Protein AF-A0A2V9IJV8-F1 (afdb_monomer_lite)

Structure (mmCIF, N/CA/C/O backbone):
data_AF-A0A2V9IJV8-F1
#
_entry.id   AF-A0A2V9IJV8-F1
#
loop_
_atom_site.group_PDB
_atom_site.id
_atom_site.type_symbol
_atom_site.label_atom_id
_atom_site.label_alt_id
_atom_site.label_comp_id
_atom_site.label_asym_id
_atom_site.label_entity_id
_atom_site.label_seq_id
_atom_site.pdbx_PDB_ins_code
_atom_site.Cartn_x
_atom_site.Cartn_y
_atom_site.Cartn_z
_atom_site.occupancy
_atom_site.B_iso_or_equiv
_atom_site.auth_seq_id
_atom_site.auth_comp_id
_atom_site.auth_asym_id
_atom_site.auth_atom_id
_atom_site.pdbx_PDB_model_num
ATOM 1 N N . MET A 1 1 ? -3.774 14.856 27.007 1.00 40.00 1 MET A N 1
ATOM 2 C CA . MET A 1 1 ? -3.788 13.805 25.966 1.00 40.00 1 MET A CA 1
ATOM 3 C C . MET A 1 1 ? -3.218 14.407 24.693 1.00 40.00 1 MET A C 1
ATOM 5 O O . MET A 1 1 ? -3.943 15.038 23.941 1.00 40.00 1 MET A O 1
ATOM 9 N N . VAL A 1 2 ? -1.899 14.324 24.517 1.00 44.44 2 VAL A N 1
ATOM 10 C CA . VAL A 1 2 ? -1.182 14.940 23.390 1.00 44.44 2 VAL A CA 1
ATOM 11 C C . VAL A 1 2 ? -0.575 13.799 22.582 1.00 44.44 2 VAL A C 1
ATOM 13 O O . VAL A 1 2 ? 0.552 13.408 22.841 1.00 44.44 2 VAL A O 1
ATOM 16 N N . LEU A 1 3 ? -1.350 13.176 21.689 1.00 44.00 3 LEU A N 1
ATOM 17 C CA . LEU A 1 3 ? -0.834 12.057 20.883 1.00 44.00 3 LEU A CA 1
ATOM 18 C C . LEU A 1 3 ? -1.383 12.006 19.446 1.00 44.00 3 LEU A C 1
ATOM 20 O O . LEU A 1 3 ? -1.354 10.958 18.816 1.00 44.00 3 LEU A O 1
ATOM 24 N N . GLY A 1 4 ? -1.891 13.128 18.922 1.00 42.12 4 GLY A N 1
ATOM 25 C CA . GLY A 1 4 ? -2.462 13.197 17.566 1.00 42.12 4 GLY A CA 1
ATOM 26 C C . GLY A 1 4 ? -1.777 14.177 16.608 1.00 42.12 4 GLY A C 1
ATOM 27 O O . GLY A 1 4 ? -2.223 14.320 15.478 1.00 42.12 4 GLY A O 1
ATOM 28 N N . GLY A 1 5 ? -0.732 14.889 17.043 1.00 39.56 5 GLY A N 1
ATOM 29 C CA . GLY A 1 5 ? -0.256 16.089 16.339 1.00 39.56 5 GLY A CA 1
ATOM 30 C C . GLY A 1 5 ? 0.928 15.922 15.381 1.00 39.56 5 GLY A C 1
ATOM 31 O O . GLY A 1 5 ? 1.233 16.868 14.665 1.00 39.56 5 GLY A O 1
ATOM 32 N N . LEU A 1 6 ? 1.619 14.775 15.350 1.00 44.12 6 LEU A N 1
ATOM 33 C CA . LEU A 1 6 ? 2.944 14.698 14.704 1.00 44.12 6 LEU A CA 1
ATOM 34 C C . LEU A 1 6 ? 2.969 14.083 13.291 1.00 44.12 6 LEU A C 1
ATOM 36 O O . LEU A 1 6 ? 4.039 13.947 12.710 1.00 44.12 6 LEU A O 1
ATOM 40 N N . VAL A 1 7 ? 1.828 13.694 12.716 1.00 49.34 7 VAL A N 1
ATOM 41 C CA . VAL A 1 7 ? 1.816 12.937 11.443 1.00 49.34 7 VAL A CA 1
ATOM 42 C C . VAL A 1 7 ? 1.745 13.835 10.198 1.00 49.34 7 VAL A C 1
ATOM 44 O O . VAL A 1 7 ? 2.165 13.435 9.116 1.00 49.34 7 VAL A O 1
ATOM 47 N N . VAL A 1 8 ? 1.287 15.082 10.324 1.00 49.56 8 VAL A N 1
ATOM 48 C CA . VAL A 1 8 ? 0.997 15.931 9.149 1.00 49.56 8 VAL A CA 1
ATOM 49 C C . VAL A 1 8 ? 2.263 16.527 8.500 1.00 49.56 8 VAL A C 1
ATOM 51 O O . VAL A 1 8 ? 2.241 16.898 7.331 1.00 49.56 8 VAL A O 1
ATOM 54 N N . MET A 1 9 ? 3.404 16.549 9.197 1.00 43.78 9 MET A N 1
ATOM 55 C CA . MET A 1 9 ? 4.656 17.154 8.699 1.00 43.78 9 MET A CA 1
ATOM 56 C C . MET A 1 9 ? 5.470 16.273 7.727 1.00 43.78 9 MET A C 1
ATOM 58 O O . MET A 1 9 ? 6.469 16.738 7.188 1.00 43.78 9 MET A O 1
ATOM 62 N N . GLY A 1 10 ? 5.073 15.018 7.479 1.00 44.31 10 GLY A N 1
ATOM 63 C CA . GLY A 1 10 ? 5.821 14.105 6.597 1.00 44.31 10 GLY A CA 1
ATOM 64 C C . GLY A 1 10 ? 5.432 14.162 5.114 1.00 44.31 10 GLY A C 1
ATOM 65 O O . GLY A 1 10 ? 6.252 13.843 4.255 1.00 44.31 10 GLY A O 1
ATOM 66 N N . ALA A 1 11 ? 4.204 14.582 4.793 1.00 49.25 11 ALA A N 1
ATOM 67 C CA . ALA A 1 11 ? 3.666 14.479 3.432 1.00 49.25 11 ALA A CA 1
ATOM 68 C C . ALA A 1 11 ? 4.284 15.493 2.450 1.00 49.25 11 ALA A C 1
ATOM 70 O O . ALA A 1 11 ? 4.401 15.211 1.264 1.00 49.25 11 ALA A O 1
ATOM 71 N N . VAL A 1 12 ? 4.751 16.652 2.928 1.00 47.09 12 VAL A N 1
ATOM 72 C CA . VAL A 1 12 ? 5.276 17.718 2.049 1.00 47.09 12 VAL A CA 1
ATOM 73 C C . VAL A 1 12 ? 6.744 17.491 1.654 1.00 47.09 12 VAL A C 1
ATOM 75 O O . VAL A 1 12 ? 7.163 17.904 0.577 1.00 47.09 12 VAL A O 1
ATOM 78 N N . ILE A 1 13 ? 7.526 16.758 2.455 1.00 48.97 13 ILE A N 1
ATOM 79 C CA . ILE A 1 13 ? 8.915 16.388 2.101 1.00 48.97 13 ILE A CA 1
ATOM 80 C C . ILE A 1 13 ? 8.932 15.287 1.013 1.00 48.97 13 ILE A C 1
ATOM 82 O O . ILE A 1 13 ? 9.919 15.103 0.297 1.00 48.97 13 ILE A O 1
ATOM 86 N N . TYR A 1 14 ? 7.802 14.594 0.839 1.00 48.25 14 TYR A N 1
ATOM 87 C CA . TYR A 1 14 ? 7.633 13.429 -0.025 1.00 48.25 14 TYR A CA 1
ATOM 88 C C . TYR A 1 14 ? 7.808 13.730 -1.521 1.00 48.25 14 TYR A C 1
ATOM 90 O O . TYR A 1 14 ? 8.415 12.937 -2.235 1.00 48.25 14 TYR A O 1
ATOM 98 N N . GLY A 1 15 ? 7.375 14.906 -1.990 1.00 49.31 15 GLY A N 1
ATOM 99 C CA . GLY A 1 15 ? 7.481 15.289 -3.404 1.00 49.31 15 GLY A CA 1
ATOM 100 C C . GLY A 1 15 ? 8.917 15.496 -3.905 1.00 49.31 15 GLY A C 1
ATOM 101 O O . GLY A 1 15 ? 9.171 15.384 -5.099 1.00 49.31 15 GLY A O 1
ATOM 102 N N . ILE A 1 16 ? 9.869 15.767 -3.003 1.00 47.25 16 ILE A N 1
ATOM 103 C CA . ILE A 1 16 ? 11.248 16.142 -3.364 1.00 47.25 16 ILE A CA 1
ATOM 104 C C . ILE A 1 16 ? 12.217 14.960 -3.178 1.00 47.25 16 ILE A C 1
ATOM 106 O O . ILE A 1 16 ? 13.171 14.809 -3.939 1.00 47.25 16 ILE A O 1
ATOM 110 N N . ALA A 1 17 ? 11.959 14.063 -2.218 1.00 47.38 17 ALA A N 1
ATOM 111 C CA . ALA A 1 17 ? 12.841 12.926 -1.919 1.00 47.38 17 ALA A CA 1
ATOM 112 C C . ALA A 1 17 ? 12.712 11.734 -2.898 1.00 47.38 17 ALA A C 1
ATOM 114 O O . ALA A 1 17 ? 13.567 10.843 -2.906 1.00 47.38 17 ALA A O 1
ATOM 115 N N . LEU A 1 18 ? 11.672 11.728 -3.742 1.00 51.47 18 LEU A N 1
ATOM 116 C CA . LEU A 1 18 ? 11.377 10.686 -4.737 1.00 51.47 18 LEU A CA 1
ATOM 117 C C . LEU A 1 18 ? 12.519 10.416 -5.726 1.00 51.47 18 LEU A C 1
ATOM 119 O O . LEU A 1 18 ? 12.637 9.306 -6.237 1.00 51.47 18 LEU A O 1
ATOM 123 N N . HIS A 1 19 ? 13.389 11.398 -5.963 1.00 51.84 19 HIS A N 1
ATOM 124 C CA . HIS A 1 19 ? 14.478 11.270 -6.930 1.00 51.84 19 HIS A CA 1
ATOM 125 C C . HIS A 1 19 ? 15.711 10.509 -6.411 1.00 51.84 19 HIS A C 1
ATOM 127 O O . HIS A 1 19 ? 16.556 10.134 -7.221 1.00 51.84 19 HIS A O 1
ATOM 133 N N . GLN A 1 20 ? 15.856 10.288 -5.094 1.00 51.72 20 GLN A N 1
ATOM 134 C CA . GLN A 1 20 ? 17.138 9.838 -4.521 1.00 51.72 20 GLN A CA 1
ATOM 135 C C . GLN A 1 20 ? 17.118 8.558 -3.677 1.00 51.72 20 GLN A C 1
ATOM 137 O O . GLN A 1 20 ? 18.194 8.006 -3.445 1.00 51.72 20 GLN A O 1
ATOM 142 N N . SER A 1 21 ? 15.978 8.044 -3.196 1.00 57.44 21 SER A N 1
ATOM 143 C CA . SER A 1 21 ? 16.012 6.824 -2.364 1.00 57.44 21 SER A CA 1
ATOM 144 C C . SER A 1 21 ? 14.735 5.974 -2.403 1.00 57.44 21 SER A C 1
ATOM 146 O O . SER A 1 21 ? 13.782 6.275 -1.681 1.00 57.44 21 SER A O 1
ATOM 148 N N . PRO A 1 22 ? 14.729 4.837 -3.132 1.00 66.06 22 PRO A N 1
ATOM 149 C CA . PRO A 1 22 ? 13.598 3.900 -3.143 1.00 66.06 22 PRO A CA 1
ATOM 150 C C . PRO A 1 22 ? 13.294 3.308 -1.754 1.00 66.06 22 PRO A C 1
ATOM 152 O O . PRO A 1 22 ? 12.157 2.951 -1.463 1.00 66.06 22 PRO A O 1
ATOM 155 N N . ILE A 1 23 ? 14.286 3.272 -0.858 1.00 70.44 23 ILE A N 1
ATOM 156 C CA . ILE A 1 23 ? 14.132 2.824 0.535 1.00 70.44 23 ILE A CA 1
ATOM 157 C C . ILE A 1 23 ? 13.166 3.732 1.314 1.00 70.44 23 ILE A C 1
ATOM 159 O O . ILE A 1 23 ? 12.342 3.238 2.084 1.00 70.44 23 ILE A O 1
ATOM 163 N N . LEU A 1 24 ? 13.229 5.051 1.093 1.00 68.94 24 LEU A N 1
ATOM 164 C CA . LEU A 1 24 ? 12.354 6.011 1.772 1.00 68.94 24 LEU A CA 1
ATOM 165 C C . LEU A 1 24 ? 10.904 5.875 1.305 1.00 68.94 24 LEU A C 1
ATOM 167 O O . LEU A 1 24 ? 9.992 5.942 2.126 1.00 68.94 24 LEU A O 1
ATOM 171 N N . VAL A 1 25 ? 10.690 5.629 0.009 1.00 72.31 25 VAL A N 1
ATOM 172 C CA . VAL A 1 25 ? 9.349 5.424 -0.559 1.00 72.31 25 VAL A CA 1
ATOM 173 C C . VAL A 1 25 ? 8.682 4.215 0.095 1.00 72.31 25 VAL A C 1
ATOM 175 O O . VAL A 1 25 ? 7.584 4.349 0.632 1.00 72.31 25 VAL A O 1
ATOM 178 N N . SER A 1 26 ? 9.374 3.072 0.143 1.00 76.62 26 SER A N 1
ATOM 179 C CA . SER A 1 26 ? 8.877 1.854 0.798 1.00 76.62 26 SER A CA 1
ATOM 180 C C . SER A 1 26 ? 8.560 2.069 2.277 1.00 76.62 26 SER A C 1
ATOM 182 O O . SER A 1 26 ? 7.521 1.616 2.758 1.00 76.62 26 SER A O 1
ATOM 184 N N . PHE A 1 27 ? 9.439 2.769 3.002 1.00 77.75 27 PHE A N 1
ATOM 185 C CA . PHE A 1 27 ? 9.260 3.028 4.429 1.00 77.75 27 PHE A CA 1
ATOM 186 C C . PHE A 1 27 ? 8.025 3.891 4.703 1.00 77.75 27 PHE A C 1
ATOM 188 O O . PHE A 1 27 ? 7.187 3.530 5.530 1.00 77.75 27 PHE A O 1
ATOM 195 N N . VAL A 1 28 ? 7.873 5.000 3.978 1.00 77.12 28 VAL A N 1
ATOM 196 C CA . VAL A 1 28 ? 6.725 5.895 4.158 1.00 77.12 28 VAL A CA 1
ATOM 197 C C . VAL A 1 28 ? 5.434 5.207 3.743 1.00 77.12 28 VAL A C 1
ATOM 199 O O . VAL A 1 28 ? 4.476 5.262 4.501 1.00 77.12 28 VAL A O 1
ATOM 202 N N . VAL A 1 29 ? 5.402 4.498 2.607 1.00 83.06 29 VAL A N 1
ATOM 203 C CA . VAL A 1 29 ? 4.204 3.751 2.185 1.00 83.06 29 VAL A CA 1
ATOM 204 C C . VAL A 1 29 ? 3.777 2.770 3.266 1.00 83.06 29 VAL A C 1
ATOM 206 O O . VAL A 1 29 ? 2.609 2.763 3.644 1.00 83.06 29 VAL A O 1
ATOM 209 N N . ARG A 1 30 ? 4.718 1.994 3.817 1.00 84.00 30 ARG A N 1
ATOM 210 C CA . ARG A 1 30 ? 4.448 1.052 4.907 1.00 84.00 30 ARG A CA 1
ATOM 211 C C . ARG A 1 30 ? 3.852 1.759 6.122 1.00 84.00 30 ARG A C 1
ATOM 213 O O . ARG A 1 30 ? 2.791 1.374 6.609 1.00 84.00 30 ARG A O 1
ATOM 220 N N . GLN A 1 31 ? 4.503 2.824 6.581 1.00 81.94 31 GLN A N 1
ATOM 221 C CA . GLN A 1 31 ? 4.081 3.543 7.777 1.00 81.94 31 GLN A CA 1
ATOM 222 C C . GLN A 1 31 ? 2.720 4.234 7.578 1.00 81.94 31 GLN A C 1
ATOM 224 O O . GLN A 1 31 ? 1.864 4.193 8.461 1.00 81.94 31 GLN A O 1
ATOM 229 N N . THR A 1 32 ? 2.494 4.836 6.411 1.00 82.38 32 THR A N 1
ATOM 230 C CA . THR A 1 32 ? 1.237 5.492 6.043 1.00 82.38 32 THR A CA 1
ATOM 231 C C . THR A 1 32 ? 0.102 4.483 5.893 1.00 82.38 32 THR A C 1
ATOM 233 O O . THR A 1 32 ? -1.002 4.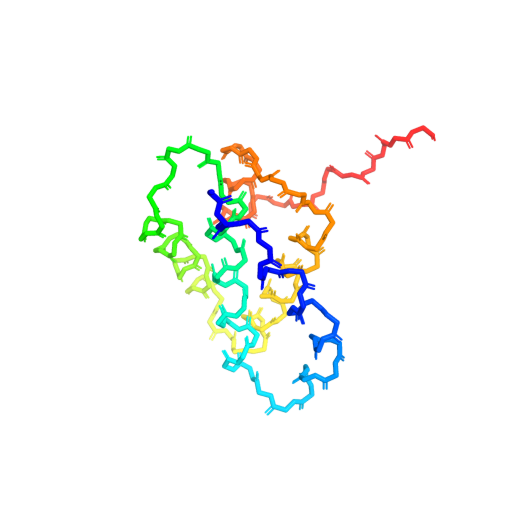745 6.367 1.00 82.38 32 THR A O 1
ATOM 236 N N . LEU A 1 33 ? 0.365 3.318 5.297 1.00 83.19 33 LEU A N 1
ATOM 237 C CA . LEU A 1 33 ? -0.614 2.244 5.150 1.00 83.19 33 LEU A CA 1
ATOM 238 C C . LEU A 1 33 ? -1.065 1.724 6.519 1.00 83.19 33 LEU A C 1
ATOM 240 O O . LEU A 1 33 ? -2.261 1.603 6.752 1.00 83.19 33 LEU A O 1
ATOM 244 N N . VAL A 1 34 ? -0.133 1.505 7.453 1.00 84.50 34 VAL A N 1
ATOM 245 C CA . VAL A 1 34 ? -0.445 1.094 8.834 1.00 84.50 34 VAL A CA 1
ATOM 246 C C . VAL A 1 34 ? -1.235 2.170 9.583 1.00 84.50 34 VAL A C 1
ATOM 248 O O . VAL A 1 34 ? -2.189 1.853 10.287 1.00 84.50 34 VAL A O 1
ATOM 251 N N . GLN A 1 35 ? -0.882 3.448 9.426 1.00 81.81 35 GLN A N 1
ATOM 252 C CA . GLN A 1 35 ? -1.594 4.550 10.089 1.00 81.81 35 GLN A CA 1
ATOM 253 C C . GLN A 1 35 ? -3.016 4.753 9.568 1.00 81.81 35 GLN A C 1
ATOM 255 O O . GLN A 1 35 ? -3.895 5.170 10.322 1.00 81.81 35 GLN A O 1
ATOM 260 N N . LYS A 1 36 ? -3.233 4.490 8.279 1.00 82.81 36 LYS A N 1
ATOM 261 C CA . LYS A 1 36 ? -4.535 4.632 7.622 1.00 82.81 36 LYS A CA 1
ATOM 262 C C . LYS A 1 36 ? -5.330 3.329 7.606 1.00 82.81 36 LYS A C 1
ATOM 264 O O . LYS A 1 36 ? -6.469 3.353 7.150 1.00 82.81 36 LYS A O 1
ATOM 269 N N . ALA A 1 37 ? -4.758 2.225 8.084 1.00 82.38 37 ALA A N 1
ATOM 270 C CA . ALA A 1 37 ? -5.403 0.922 8.111 1.00 82.38 37 ALA A CA 1
ATOM 271 C C . ALA A 1 37 ? -6.708 0.948 8.935 1.00 82.38 37 ALA A C 1
ATOM 273 O O . ALA A 1 37 ? -6.830 1.716 9.900 1.00 82.38 37 ALA A O 1
ATOM 274 N N . PRO A 1 38 ? -7.686 0.098 8.581 1.00 78.88 38 PRO A N 1
ATOM 275 C CA . PRO A 1 38 ? -8.943 -0.004 9.307 1.00 78.88 38 PRO A CA 1
ATOM 276 C C . PRO A 1 38 ? -8.716 -0.443 10.756 1.00 78.88 38 PRO A C 1
ATOM 278 O O . PRO A 1 38 ? -7.796 -1.195 11.089 1.00 78.88 38 PRO A O 1
ATOM 281 N N . SER A 1 39 ? -9.598 0.020 11.641 1.00 72.12 39 SER A N 1
ATOM 282 C CA . SER A 1 39 ? -9.561 -0.330 13.061 1.00 72.12 39 SER A CA 1
ATOM 283 C C . SER A 1 39 ? -9.770 -1.838 13.235 1.00 72.12 39 SER A C 1
ATOM 285 O O . SER A 1 39 ? -10.818 -2.361 12.876 1.00 72.12 39 SER A O 1
ATOM 287 N N . GLY A 1 40 ? -8.763 -2.533 13.770 1.00 71.31 40 GLY A N 1
ATOM 288 C CA . GLY A 1 40 ? -8.760 -3.995 13.918 1.00 71.31 40 GLY A CA 1
ATOM 289 C C . GLY A 1 40 ? -7.761 -4.720 13.011 1.00 71.31 40 GLY A C 1
ATOM 290 O O . GLY A 1 40 ? -7.478 -5.891 13.251 1.00 71.31 40 GLY A O 1
ATOM 291 N N . ALA A 1 41 ? -7.165 -4.036 12.029 1.00 76.44 41 ALA A N 1
ATOM 292 C CA . ALA A 1 41 ? -6.038 -4.584 11.285 1.00 76.44 41 ALA A CA 1
ATOM 293 C C . ALA A 1 41 ? -4.750 -4.494 12.119 1.00 76.44 41 ALA A C 1
ATOM 295 O O . ALA A 1 41 ? -4.342 -3.417 12.557 1.00 76.44 41 ALA A O 1
ATOM 296 N N . ALA A 1 42 ? -4.091 -5.633 12.337 1.00 82.69 42 ALA A N 1
ATOM 297 C CA . ALA A 1 42 ? -2.778 -5.655 12.968 1.00 82.69 42 ALA A CA 1
ATOM 298 C C . ALA A 1 42 ? -1.736 -5.070 12.005 1.00 82.69 42 ALA A C 1
ATOM 300 O O . ALA A 1 42 ? -1.659 -5.497 10.853 1.00 82.69 42 ALA A O 1
ATOM 301 N N . ALA A 1 43 ? -0.902 -4.142 12.483 1.00 79.69 43 A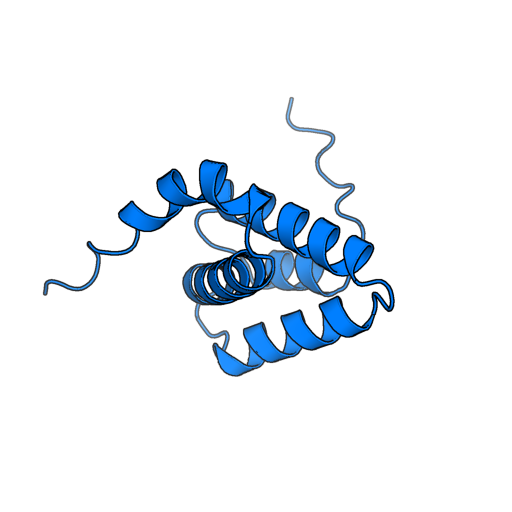LA A N 1
ATOM 302 C CA . ALA A 1 43 ? 0.144 -3.507 11.675 1.00 79.69 43 ALA A CA 1
ATOM 303 C C . ALA A 1 43 ? 1.010 -4.540 10.934 1.00 79.69 43 ALA A C 1
ATOM 305 O O . ALA A 1 43 ? 1.195 -4.444 9.728 1.00 79.69 43 ALA A O 1
ATOM 306 N N . GLN A 1 44 ? 1.439 -5.589 11.638 1.00 82.12 44 GLN A N 1
ATOM 307 C CA . GLN A 1 44 ? 2.243 -6.677 11.072 1.00 82.12 44 GLN A CA 1
ATOM 308 C C . GLN A 1 44 ? 1.533 -7.417 9.932 1.00 82.12 44 GLN A C 1
ATOM 310 O O . GLN A 1 44 ? 2.185 -7.825 8.978 1.00 82.12 44 GLN A O 1
ATOM 315 N N . GLU A 1 45 ? 0.209 -7.570 9.995 1.00 83.75 45 GLU A N 1
ATOM 316 C CA . GLU A 1 45 ? -0.547 -8.234 8.932 1.00 83.75 45 GLU A CA 1
ATOM 317 C C . GLU A 1 45 ? -0.679 -7.335 7.699 1.00 83.75 45 GLU A C 1
ATOM 319 O O . GLU A 1 45 ? -0.493 -7.797 6.577 1.00 83.75 45 GLU A O 1
ATOM 324 N N . VAL A 1 46 ? -0.929 -6.038 7.896 1.00 84.38 46 VAL A N 1
ATOM 325 C CA . VAL A 1 46 ? -0.960 -5.048 6.806 1.00 84.38 46 VAL A CA 1
ATOM 326 C C . VAL A 1 46 ? 0.387 -4.999 6.084 1.00 84.38 46 VAL A C 1
ATOM 328 O O . VAL A 1 46 ? 0.446 -5.027 4.856 1.00 84.38 46 VAL A O 1
ATOM 331 N N . GLU A 1 47 ? 1.472 -4.984 6.852 1.00 85.19 47 GLU A N 1
ATOM 332 C CA . GLU A 1 47 ? 2.834 -5.025 6.336 1.00 85.19 47 GLU A CA 1
ATOM 333 C C . GLU A 1 47 ? 3.131 -6.314 5.568 1.00 85.19 47 GLU A C 1
ATOM 335 O O . GLU A 1 47 ? 3.611 -6.256 4.438 1.00 85.19 47 GLU A O 1
ATOM 340 N N . ARG A 1 48 ? 2.781 -7.472 6.140 1.00 84.81 48 ARG A N 1
ATOM 341 C CA . ARG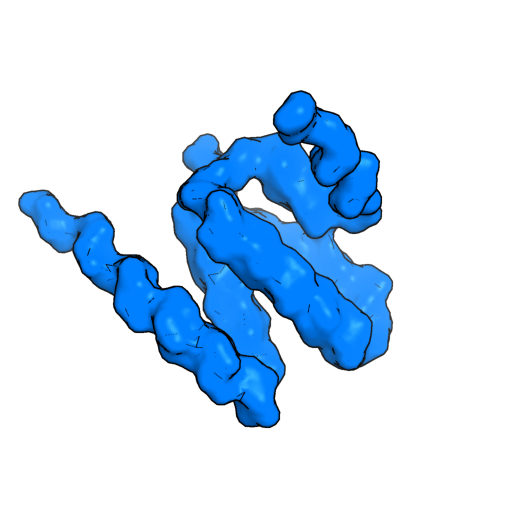 A 1 48 ? 2.957 -8.779 5.496 1.00 84.81 48 ARG A CA 1
ATOM 342 C C . ARG A 1 48 ? 2.208 -8.857 4.168 1.00 84.81 48 ARG A C 1
ATOM 344 O O . ARG A 1 48 ? 2.737 -9.393 3.196 1.00 84.81 48 ARG A O 1
ATOM 351 N N . ARG A 1 49 ? 0.986 -8.320 4.114 1.00 86.44 49 ARG A N 1
ATOM 352 C CA . ARG A 1 49 ? 0.181 -8.253 2.887 1.00 86.44 49 ARG A CA 1
ATOM 353 C C . ARG A 1 49 ? 0.807 -7.333 1.844 1.00 86.44 49 ARG A C 1
ATOM 355 O O . ARG A 1 49 ? 0.831 -7.695 0.672 1.00 86.44 49 ARG A O 1
ATOM 362 N N . LEU A 1 50 ? 1.348 -6.186 2.257 1.00 86.25 50 LEU A N 1
ATOM 363 C CA . LEU A 1 50 ? 2.083 -5.294 1.361 1.00 86.25 50 LEU A CA 1
ATOM 364 C C . LEU A 1 50 ? 3.336 -5.975 0.793 1.00 86.25 50 LEU A C 1
ATOM 366 O O . LEU A 1 50 ? 3.548 -5.918 -0.413 1.00 86.25 50 LEU A O 1
ATOM 370 N N . ASP A 1 51 ? 4.137 -6.650 1.622 1.00 87.06 51 ASP A N 1
ATOM 371 C CA . ASP A 1 51 ? 5.309 -7.402 1.152 1.00 87.06 51 ASP A CA 1
ATOM 372 C C . ASP A 1 51 ? 4.919 -8.505 0.163 1.00 87.06 51 ASP A C 1
ATOM 374 O O . ASP A 1 51 ? 5.535 -8.619 -0.894 1.00 87.06 51 ASP A O 1
ATOM 378 N N . ALA A 1 52 ? 3.876 -9.284 0.468 1.00 87.81 52 ALA A N 1
ATOM 379 C CA . ALA A 1 52 ? 3.379 -10.330 -0.425 1.00 87.81 52 ALA A CA 1
ATOM 380 C C . ALA A 1 52 ? 2.904 -9.758 -1.772 1.00 87.81 52 ALA A C 1
ATOM 382 O O . ALA A 1 52 ? 3.207 -10.323 -2.823 1.00 87.81 52 ALA A O 1
ATOM 383 N N . HIS A 1 53 ? 2.222 -8.607 -1.752 1.00 86.56 53 HIS A N 1
ATOM 384 C CA . HIS A 1 53 ? 1.815 -7.896 -2.965 1.00 86.56 53 HIS A CA 1
ATOM 385 C C . HIS A 1 53 ? 3.025 -7.397 -3.758 1.00 86.56 53 HIS A C 1
ATOM 387 O O . HIS A 1 53 ? 3.082 -7.552 -4.967 1.00 86.56 53 HIS A O 1
ATOM 393 N N . LEU A 1 54 ? 4.049 -6.841 -3.109 1.00 85.31 54 LEU A N 1
ATOM 394 C CA . LEU A 1 54 ? 5.255 -6.389 -3.812 1.00 85.31 54 LEU A CA 1
ATOM 395 C C . LEU A 1 54 ? 6.096 -7.553 -4.348 1.00 85.31 54 LEU A C 1
ATOM 397 O O . LEU A 1 54 ? 6.752 -7.406 -5.376 1.00 85.31 54 LEU A O 1
ATOM 401 N N . GLN A 1 55 ? 6.061 -8.717 -3.697 1.00 85.50 55 GLN A N 1
ATOM 402 C CA . GLN A 1 55 ? 6.717 -9.933 -4.182 1.00 85.50 55 GLN A CA 1
ATOM 403 C C . GLN A 1 55 ? 6.103 -10.468 -5.481 1.00 85.50 55 GLN A C 1
ATOM 405 O O . GLN A 1 55 ? 6.809 -11.147 -6.226 1.00 85.50 55 GLN A O 1
ATOM 410 N N . SER A 1 56 ? 4.845 -10.134 -5.807 1.00 84.50 56 SER A N 1
ATOM 411 C CA . SER A 1 56 ? 4.265 -10.500 -7.108 1.00 84.50 56 SER A CA 1
ATOM 412 C C . SER A 1 56 ? 4.853 -9.704 -8.280 1.00 84.50 56 SER A C 1
ATOM 414 O O . SER A 1 56 ? 4.600 -10.046 -9.433 1.00 84.50 56 SER A O 1
ATOM 416 N N . PHE A 1 57 ? 5.649 -8.664 -8.008 1.00 82.81 57 PHE A N 1
ATOM 417 C CA . PHE A 1 57 ? 6.360 -7.878 -9.012 1.00 82.81 57 PHE A CA 1
ATOM 418 C C . PHE A 1 57 ? 7.855 -8.244 -8.971 1.00 82.81 57 PHE A C 1
ATOM 420 O O . PHE A 1 57 ? 8.582 -7.788 -8.084 1.00 82.81 57 PHE A O 1
ATOM 427 N N . PRO A 1 58 ? 8.348 -9.077 -9.907 1.00 75.06 58 PRO A N 1
ATOM 428 C CA . PRO A 1 58 ? 9.748 -9.507 -9.911 1.00 75.06 58 PRO A CA 1
ATOM 429 C C . PRO A 1 58 ? 10.713 -8.374 -10.288 1.00 75.06 58 PRO A C 1
ATOM 431 O O . PRO A 1 58 ? 11.883 -8.406 -9.908 1.00 75.06 58 PRO A O 1
ATOM 434 N N . ASP A 1 59 ? 10.225 -7.365 -11.010 1.00 84.31 59 ASP A N 1
ATOM 435 C CA . ASP A 1 59 ? 11.016 -6.223 -11.446 1.00 84.31 59 ASP A CA 1
ATOM 436 C C . ASP A 1 59 ? 11.065 -5.111 -10.380 1.00 84.31 59 ASP A C 1
ATOM 438 O O . ASP A 1 59 ? 10.066 -4.745 -9.755 1.00 84.31 59 ASP A O 1
ATOM 442 N N . SER A 1 60 ? 12.262 -4.569 -10.144 1.00 77.44 60 SER A N 1
ATOM 443 C CA . SER A 1 60 ? 12.480 -3.522 -9.139 1.00 77.44 60 SER A CA 1
ATOM 444 C C . SER A 1 60 ? 11.860 -2.180 -9.528 1.00 77.44 60 SER A C 1
ATOM 446 O O . SER A 1 60 ? 11.453 -1.439 -8.635 1.00 77.44 60 SER A O 1
ATOM 448 N N . HIS A 1 61 ? 11.767 -1.874 -10.824 1.00 78.94 61 HIS A N 1
ATOM 449 C CA . HIS A 1 61 ? 11.093 -0.676 -11.310 1.00 78.94 61 HIS A CA 1
ATOM 450 C C . HIS A 1 61 ? 9.578 -0.822 -11.152 1.00 78.94 61 HIS A C 1
ATOM 452 O O . HIS A 1 61 ? 8.964 0.026 -10.513 1.00 78.94 61 HIS A O 1
ATOM 458 N N . ALA A 1 62 ? 9.007 -1.959 -11.561 1.00 81.25 62 ALA A N 1
ATOM 459 C CA . ALA A 1 62 ? 7.582 -2.250 -11.391 1.00 81.25 62 ALA A CA 1
ATOM 460 C C . ALA A 1 62 ? 7.143 -2.238 -9.912 1.00 81.25 62 ALA A C 1
ATOM 462 O O . ALA A 1 62 ? 6.067 -1.742 -9.579 1.00 81.25 62 ALA A O 1
ATOM 463 N N . ARG A 1 63 ? 7.989 -2.732 -8.992 1.00 83.44 63 ARG A N 1
ATOM 464 C CA . ARG A 1 63 ? 7.751 -2.609 -7.539 1.00 83.44 63 ARG A CA 1
ATOM 465 C C . ARG A 1 63 ? 7.710 -1.161 -7.075 1.00 83.44 63 ARG A C 1
ATOM 467 O O . ARG A 1 63 ? 6.859 -0.807 -6.260 1.00 83.44 63 ARG A O 1
ATOM 474 N N . LEU A 1 64 ? 8.643 -0.341 -7.556 1.00 80.44 64 LEU A N 1
ATOM 475 C CA . LEU A 1 64 ? 8.705 1.069 -7.195 1.00 80.44 64 LEU A CA 1
ATOM 476 C C . LEU A 1 64 ? 7.499 1.826 -7.755 1.00 80.44 64 LEU A C 1
ATOM 478 O O . LEU A 1 64 ? 6.851 2.545 -7.003 1.00 80.44 64 LEU A O 1
ATOM 482 N N . GLU A 1 65 ? 7.152 1.618 -9.025 1.00 82.12 65 GLU A N 1
ATOM 483 C CA . GLU A 1 65 ? 5.940 2.175 -9.634 1.00 82.12 65 GLU A CA 1
ATOM 484 C C . GLU A 1 65 ? 4.701 1.799 -8.822 1.00 82.12 65 GLU A C 1
ATOM 486 O O . GLU A 1 65 ? 3.905 2.669 -8.471 1.00 82.12 65 GLU A O 1
ATOM 491 N N . ARG A 1 66 ? 4.587 0.534 -8.396 1.00 83.69 66 ARG A N 1
ATOM 492 C CA . ARG A 1 66 ? 3.453 0.106 -7.576 1.00 83.69 66 ARG A CA 1
ATOM 493 C C . ARG A 1 66 ? 3.413 0.787 -6.208 1.00 83.69 66 ARG A C 1
ATOM 495 O O . ARG A 1 66 ? 2.341 1.175 -5.746 1.00 83.69 66 ARG A O 1
ATOM 502 N N . LEU A 1 67 ? 4.560 0.953 -5.552 1.00 82.81 67 LEU A N 1
ATOM 503 C CA . LEU A 1 67 ? 4.657 1.712 -4.301 1.00 82.81 67 LEU A CA 1
ATOM 504 C C . LEU A 1 67 ? 4.233 3.174 -4.485 1.00 82.81 67 LEU A C 1
ATOM 506 O O . LEU A 1 67 ? 3.590 3.734 -3.599 1.00 82.81 67 LEU A O 1
ATOM 510 N N . LEU A 1 68 ? 4.559 3.777 -5.629 1.00 79.44 68 LEU A N 1
ATOM 511 C CA . LEU A 1 68 ? 4.158 5.142 -5.973 1.00 79.44 68 LEU A CA 1
ATOM 512 C C . LEU A 1 68 ? 2.660 5.263 -6.246 1.00 79.44 68 LEU A C 1
ATOM 514 O O . LEU A 1 68 ? 2.047 6.251 -5.852 1.00 79.44 68 LEU A O 1
ATOM 518 N N . GLU A 1 69 ? 2.047 4.279 -6.900 1.00 83.12 69 GLU A N 1
ATOM 519 C CA . GLU A 1 69 ? 0.590 4.246 -7.058 1.00 83.12 69 GLU A CA 1
ATOM 520 C C . GLU A 1 69 ? -0.110 4.149 -5.697 1.00 83.12 69 GLU A C 1
ATOM 522 O O . GLU A 1 69 ? -1.058 4.887 -5.418 1.00 83.12 69 GLU A O 1
ATOM 527 N N . ILE A 1 70 ? 0.388 3.266 -4.824 1.00 83.50 70 ILE 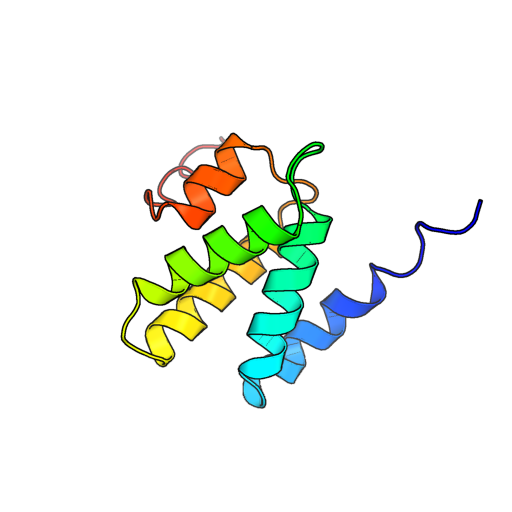A N 1
ATOM 528 C CA . ILE A 1 70 ? -0.141 3.091 -3.469 1.00 83.50 70 ILE A CA 1
ATOM 529 C C . ILE A 1 70 ? 0.025 4.386 -2.666 1.00 83.50 70 ILE A C 1
ATOM 531 O O . ILE A 1 70 ? -0.929 4.820 -2.026 1.00 83.50 70 ILE A O 1
ATOM 535 N N . SER A 1 71 ? 1.189 5.042 -2.711 1.00 75.75 71 SER A N 1
ATOM 536 C CA . SER A 1 71 ? 1.415 6.290 -1.970 1.00 75.75 71 SER A CA 1
ATOM 537 C C . SER A 1 71 ? 0.458 7.405 -2.405 1.00 75.75 71 SER A C 1
ATOM 539 O O . SER A 1 71 ? -0.142 8.058 -1.552 1.00 75.75 71 SER A O 1
ATOM 541 N N . GLN A 1 72 ? 0.230 7.561 -3.711 1.00 77.88 72 GLN A N 1
ATOM 542 C CA . GLN A 1 72 ? -0.720 8.532 -4.261 1.00 77.88 72 GLN A CA 1
ATOM 543 C C . GLN A 1 72 ? -2.169 8.226 -3.866 1.00 77.88 72 GLN A C 1
ATOM 545 O O . GLN A 1 72 ? -2.959 9.142 -3.629 1.00 77.88 72 GLN A O 1
ATOM 550 N N . TYR A 1 73 ? -2.540 6.946 -3.784 1.00 80.56 73 TYR A N 1
ATOM 551 C CA . TYR A 1 73 ? -3.853 6.547 -3.279 1.00 80.56 73 TYR A CA 1
ATOM 552 C C . TYR A 1 73 ? -4.005 6.905 -1.795 1.00 80.56 73 TYR A C 1
ATOM 554 O O . TYR A 1 73 ? -4.985 7.535 -1.393 1.00 80.56 73 TYR A O 1
ATOM 562 N N . LEU A 1 74 ? -2.997 6.572 -0.986 1.00 78.00 74 LEU A N 1
ATOM 563 C CA . LEU A 1 74 ? -2.966 6.858 0.448 1.00 78.00 74 LEU A CA 1
ATOM 564 C C . LEU A 1 74 ? -2.956 8.355 0.765 1.00 78.00 74 LEU A C 1
ATOM 566 O O . LEU A 1 74 ? -3.463 8.755 1.813 1.00 78.00 74 LEU A O 1
ATOM 570 N N . GLU A 1 75 ? -2.398 9.189 -0.110 1.00 76.12 75 GLU A N 1
ATOM 571 C CA . GLU A 1 75 ? -2.454 10.646 0.025 1.00 76.12 75 GLU A CA 1
ATOM 572 C C . GLU A 1 75 ? -3.902 11.155 -0.024 1.00 76.12 75 GLU A C 1
ATOM 574 O O . GLU A 1 75 ? -4.307 11.972 0.803 1.00 76.12 75 GLU A O 1
ATOM 579 N N . LYS A 1 76 ? -4.708 10.614 -0.944 1.00 78.44 76 LYS A N 1
ATOM 580 C CA . LYS A 1 76 ? -6.106 11.020 -1.156 1.00 78.44 76 LYS A CA 1
ATOM 581 C C . LYS A 1 76 ? -7.054 10.463 -0.093 1.00 78.44 76 LYS A C 1
ATOM 583 O O . LYS A 1 76 ? -8.091 11.060 0.191 1.00 78.44 76 LYS A O 1
ATOM 588 N N . VAL A 1 77 ? -6.712 9.317 0.491 1.00 75.69 77 VAL A N 1
ATOM 589 C CA . VAL A 1 77 ? -7.574 8.574 1.418 1.00 75.69 77 VAL A CA 1
ATOM 590 C C . VAL A 1 77 ? -7.174 8.856 2.860 1.00 75.69 77 VAL A 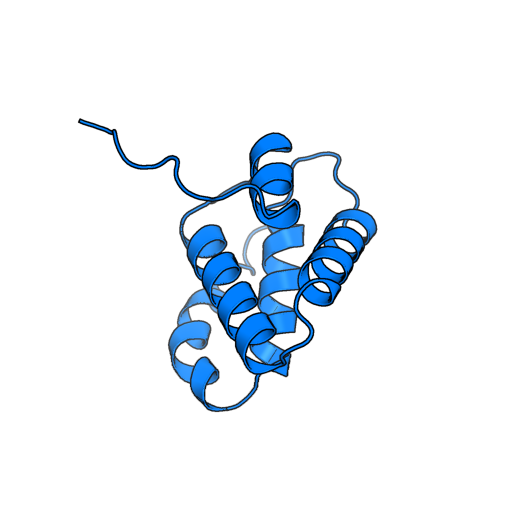C 1
ATOM 592 O O . VAL A 1 77 ? -6.037 8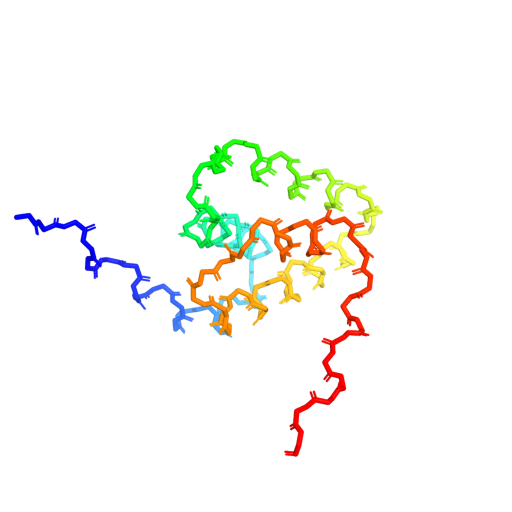.630 3.254 1.00 75.69 77 VAL A O 1
ATOM 595 N N . GLN A 1 78 ? -8.097 9.338 3.694 1.00 74.44 78 GLN A N 1
ATOM 596 C CA . GLN A 1 78 ? -7.798 9.638 5.104 1.00 74.44 78 GLN A CA 1
ATOM 597 C C . GLN A 1 78 ? -7.788 8.391 6.003 1.00 74.44 78 GLN A C 1
ATOM 599 O O . GLN A 1 78 ? -6.949 8.304 6.897 1.00 74.44 78 GLN A O 1
ATOM 604 N N . LYS A 1 79 ? -8.681 7.430 5.748 1.00 80.44 79 LYS A N 1
ATOM 605 C CA . LYS A 1 79 ? -8.747 6.105 6.381 1.00 80.44 79 LYS A CA 1
ATOM 606 C C . LYS A 1 79 ? -9.182 5.092 5.333 1.00 80.44 79 LYS A C 1
ATOM 608 O O . LYS A 1 79 ? -10.117 5.382 4.597 1.00 80.44 79 LYS A O 1
ATOM 613 N N . LEU A 1 80 ? -8.519 3.944 5.298 1.00 80.31 80 LEU A N 1
ATOM 614 C CA . LEU A 1 80 ? -8.920 2.807 4.480 1.00 80.31 80 LEU A CA 1
ATOM 615 C C . LEU A 1 80 ? -9.988 1.998 5.203 1.00 80.31 80 LEU A C 1
ATOM 617 O O . LEU A 1 80 ? -9.847 1.697 6.392 1.00 80.31 80 LEU A O 1
ATOM 621 N N . ASP A 1 81 ? -11.001 1.580 4.458 1.00 81.00 81 ASP A N 1
ATOM 622 C CA . ASP A 1 81 ? -11.833 0.456 4.858 1.00 81.00 81 ASP A CA 1
ATOM 623 C C . ASP A 1 81 ? -11.114 -0.887 4.618 1.00 81.00 81 ASP A C 1
ATOM 625 O O . ASP A 1 81 ? -10.195 -0.999 3.800 1.00 81.00 81 ASP A O 1
ATOM 629 N N . SER A 1 82 ? -11.548 -1.938 5.318 1.00 78.56 82 SER A N 1
ATOM 630 C CA . SER A 1 82 ? -11.057 -3.309 5.127 1.00 78.56 82 SER A CA 1
ATOM 631 C C . SER A 1 82 ? -11.181 -3.781 3.684 1.00 78.56 82 SER A C 1
ATOM 633 O O . SER A 1 82 ? -10.298 -4.491 3.202 1.00 78.56 82 SER A O 1
ATOM 635 N N . ARG A 1 83 ? -12.241 -3.367 2.981 1.00 79.81 83 ARG A N 1
ATOM 636 C CA . ARG A 1 83 ? -12.437 -3.712 1.573 1.00 79.81 83 ARG A CA 1
ATOM 637 C C . ARG A 1 83 ? -11.459 -2.984 0.651 1.00 79.81 83 ARG A C 1
ATOM 639 O O . ARG A 1 83 ? -10.887 -3.616 -0.227 1.00 79.81 83 ARG A O 1
ATOM 646 N N . GLU A 1 84 ? -11.229 -1.693 0.875 1.00 82.88 84 GLU A N 1
ATOM 647 C CA . GLU A 1 84 ? -10.288 -0.903 0.069 1.00 82.88 84 GLU A CA 1
ATOM 648 C C . GLU A 1 84 ? -8.846 -1.375 0.263 1.00 82.88 84 GLU A C 1
ATOM 650 O O . GLU A 1 84 ? -8.072 -1.431 -0.689 1.00 82.88 84 GLU A O 1
ATOM 655 N N . LEU A 1 85 ? -8.483 -1.743 1.497 1.00 82.56 85 LEU A N 1
ATOM 656 C CA . LEU A 1 85 ? -7.184 -2.340 1.790 1.00 82.56 85 LEU A CA 1
ATOM 657 C C . LEU A 1 85 ? -6.999 -3.663 1.036 1.00 82.56 85 LEU A C 1
ATOM 659 O O . LEU A 1 85 ? -5.911 -3.931 0.526 1.00 82.56 85 LEU A O 1
ATOM 663 N N . ASP A 1 86 ? -8.052 -4.479 0.964 1.00 82.00 86 ASP A N 1
ATOM 664 C CA . ASP A 1 86 ? -8.032 -5.720 0.200 1.00 82.00 86 ASP A CA 1
ATOM 665 C C . ASP A 1 86 ? -7.875 -5.454 -1.297 1.00 82.00 86 ASP A C 1
ATOM 667 O O . ASP A 1 86 ? -6.949 -5.969 -1.908 1.00 82.00 86 ASP A O 1
ATOM 671 N N . GLU A 1 87 ? -8.687 -4.572 -1.874 1.00 83.31 87 GLU A N 1
ATOM 672 C CA . GLU A 1 87 ? -8.615 -4.213 -3.296 1.00 83.31 87 GLU A CA 1
ATOM 673 C C . GLU A 1 87 ? -7.234 -3.640 -3.676 1.00 83.31 87 GLU A C 1
ATOM 675 O O . GLU A 1 87 ? -6.661 -4.010 -4.705 1.00 83.31 87 GLU A O 1
ATOM 680 N N . LEU A 1 88 ? -6.642 -2.811 -2.809 1.00 83.25 88 LEU A N 1
ATOM 681 C CA . LEU A 1 88 ? -5.326 -2.204 -3.022 1.00 83.25 88 LEU A CA 1
ATOM 682 C C . LEU A 1 88 ? -4.178 -3.233 -3.015 1.00 83.25 88 LEU A C 1
ATOM 684 O O . LEU A 1 88 ? -3.232 -3.094 -3.802 1.00 83.25 88 LEU A O 1
ATOM 688 N N . LEU A 1 89 ? -4.269 -4.249 -2.145 1.00 83.06 89 LEU A N 1
ATOM 689 C CA . LEU A 1 89 ? -3.226 -5.256 -1.883 1.00 83.06 89 LEU A CA 1
ATOM 690 C C . LEU A 1 89 ? -3.489 -6.637 -2.509 1.00 83.06 89 LEU A C 1
ATOM 692 O O . LEU A 1 89 ? -2.632 -7.510 -2.417 1.00 83.06 89 LEU A O 1
ATOM 696 N N . SER A 1 90 ? -4.651 -6.857 -3.121 1.00 76.00 90 SER A N 1
ATOM 697 C CA . SER A 1 90 ? -4.993 -8.084 -3.858 1.00 76.00 90 SER A CA 1
ATOM 698 C C . SER A 1 90 ? -4.729 -7.945 -5.364 1.00 76.00 90 SER A C 1
ATOM 700 O O . SER A 1 90 ? -4.939 -8.888 -6.123 1.00 76.00 90 SER A O 1
ATOM 702 N N . GLY A 1 91 ? -4.298 -6.765 -5.833 1.00 62.88 91 GLY A N 1
ATOM 703 C CA . GLY A 1 91 ? -4.060 -6.500 -7.259 1.00 62.88 91 GLY A CA 1
ATOM 704 C C . GLY A 1 91 ? -5.333 -6.522 -8.116 1.00 62.88 91 GLY A C 1
ATOM 705 O O . GLY A 1 91 ? -5.255 -6.493 -9.346 1.00 62.88 91 GLY A O 1
ATOM 706 N N . ALA A 1 92 ? -6.510 -6.557 -7.484 1.00 52.50 92 ALA A N 1
ATOM 707 C CA . ALA A 1 92 ? -7.791 -6.447 -8.155 1.00 52.50 92 ALA A CA 1
ATOM 708 C C . ALA A 1 92 ? -7.911 -5.018 -8.686 1.00 52.50 92 ALA A C 1
ATOM 710 O O . ALA A 1 92 ? -8.153 -4.087 -7.927 1.00 52.50 92 ALA A O 1
ATOM 711 N N . ARG A 1 93 ? -7.628 -4.865 -9.987 1.00 47.97 93 ARG A N 1
ATOM 712 C CA . ARG A 1 93 ? -7.655 -3.621 -10.769 1.00 47.97 93 ARG A CA 1
ATOM 713 C C . ARG A 1 93 ? -8.427 -2.496 -10.080 1.00 47.97 93 ARG A C 1
ATOM 715 O O . ARG A 1 93 ? -9.655 -2.508 -10.030 1.00 47.97 93 ARG A O 1
ATOM 722 N N . THR A 1 94 ? -7.691 -1.469 -9.674 1.00 47.94 94 THR A N 1
ATOM 723 C CA . THR A 1 94 ? -8.186 -0.103 -9.515 1.00 47.94 94 THR A CA 1
ATOM 724 C C . THR A 1 94 ? -8.666 0.420 -10.877 1.00 47.94 94 THR A C 1
ATOM 726 O O . THR A 1 94 ? -8.046 1.274 -11.493 1.00 47.94 94 THR A O 1
ATOM 729 N N . THR A 1 95 ? -9.773 -0.127 -11.379 1.00 47.72 95 THR A N 1
ATOM 730 C CA . THR A 1 95 ? -10.593 0.413 -12.471 1.00 47.72 95 THR A CA 1
ATOM 731 C C . THR A 1 95 ? -12.027 0.526 -11.973 1.00 47.72 95 THR A C 1
ATOM 733 O O . THR A 1 95 ? -12.954 -0.021 -12.559 1.00 47.72 95 THR A O 1
ATOM 736 N N . SER A 1 96 ? -12.211 1.194 -10.836 1.00 44.75 96 SER A N 1
ATOM 737 C CA . SER A 1 96 ? -13.533 1.619 -10.381 1.00 44.75 96 SER A CA 1
ATOM 738 C C . SER A 1 96 ? -13.455 3.023 -9.795 1.00 44.75 96 SER A C 1
ATOM 740 O O . SER A 1 96 ? -13.742 3.258 -8.624 1.00 44.75 96 SER A O 1
ATOM 742 N N . ARG A 1 97 ? -13.034 3.973 -10.636 1.00 45.53 97 ARG A N 1
ATOM 743 C CA . ARG A 1 97 ? -13.459 5.369 -10.502 1.00 45.53 97 ARG A CA 1
ATOM 744 C C . ARG A 1 97 ? -13.531 6.061 -11.865 1.00 45.53 97 ARG A C 1
ATOM 746 O O . ARG A 1 97 ? -13.005 7.150 -12.047 1.00 45.53 97 ARG A O 1
ATOM 753 N N . GLU A 1 98 ? -14.216 5.424 -12.812 1.00 48.41 98 GLU A N 1
ATOM 754 C CA . GLU A 1 98 ? -15.142 6.183 -13.652 1.00 48.41 98 GLU A CA 1
ATOM 755 C C . GLU A 1 98 ? -16.453 6.292 -12.867 1.00 48.41 98 GLU A C 1
ATOM 757 O O . GLU A 1 98 ? -16.926 5.301 -12.312 1.00 48.41 98 GLU A O 1
ATOM 762 N N . GLY A 1 99 ? -17.013 7.498 -12.783 1.00 45.22 99 GLY A N 1
ATOM 763 C CA . GLY A 1 99 ? -18.362 7.719 -12.264 1.00 45.22 99 GLY A CA 1
ATOM 764 C C . GLY A 1 99 ? -18.440 8.302 -10.855 1.00 45.22 99 GLY A C 1
ATOM 765 O O . GLY A 1 99 ? -18.871 7.632 -9.924 1.00 45.22 99 GLY A O 1
ATOM 766 N N . VAL A 1 100 ? -18.141 9.596 -10.720 1.00 47.75 100 VAL A N 1
ATOM 767 C CA . VAL A 1 100 ? -18.990 10.474 -9.901 1.00 47.75 100 VAL A CA 1
ATOM 768 C C . VAL A 1 100 ? -19.234 11.749 -10.708 1.00 47.75 100 VAL A C 1
ATOM 770 O O . VAL A 1 100 ? -18.362 12.607 -10.741 1.00 47.75 100 VAL A O 1
ATOM 773 N N . GLN A 1 101 ? -20.400 11.739 -11.370 1.00 35.00 101 GLN A N 1
ATOM 774 C CA . GLN A 1 101 ? -21.275 12.839 -11.819 1.00 35.00 101 GLN A CA 1
ATOM 775 C C . GLN A 1 101 ? -20.649 14.108 -12.403 1.00 35.00 101 GLN A C 1
ATOM 777 O O . GLN A 1 101 ? -20.025 14.879 -11.646 1.00 35.00 101 GLN A O 1
#

pLDDT: mean 70.01, std 16.09, range [35.0, 87.81]

Sequence (101 aa):
MVLGGLVVMGAVIYGIALHQSPILVSFVVRQTLVQKAPSGAAAQEVERRLDAHLQSFPDSHARLERLLEISQYLEKVQKLDSRELDELLSGARTTSREGVQ

Foldseek 3Di:
DPDDPDDPVPPVVVVPCLVPDLPVLLVCLLVLCLVQEDDPDDSVNLNVLLVVLLVVPPDPVVSSVLSVVSVVVSVVHNHDDPVRSCCSSVVVDPPPPPDDD

Secondary structure (DSSP, 8-state):
---SSSSGGGTTTHHHHTTT-HHHHHHHHHHHHHHHSPTT--HHHHHHHHHHHHHT--SHHHHHHHHHHHHHHHHH-SS--HHHHHHHHTT------S---

Radius of gyration: 14.13 Å; chains: 1; bounding box: 38×28×40 Å